Protein AF-A0AAD0PVH3-F1 (afdb_monomer)

Nearest PDB structures (foldseek):
  7r81-assembly1_L2  TM=4.404E-01  e=7.943E-01  Neurospora crassa
  7vbt-assembly1_B  TM=4.486E-01  e=3.348E+00  Homo sapiens
  5u3h-assembly1_A  TM=3.587E-01  e=2.261E+00  Yersinia pestis

Mean predicted aligned error: 6.25 Å

pLDDT: mean 86.8, std 13.65, range [41.28, 97.25]

Secondary structure (DSSP, 8-state):
--------PPPPPPHHHHHHHHHHHHHHHHT-TT-EEE-HHHHHTS-HHHHHHHHHHHGGGTEEEEEETTEEEEEE--

Structure (mmCIF, N/CA/C/O backbone):
data_AF-A0AAD0PVH3-F1
#
_entry.id   AF-A0AAD0PVH3-F1
#
loop_
_atom_site.group_PDB
_atom_site.id
_atom_site.type_symbol
_atom_site.label_atom_id
_atom_site.label_alt_id
_atom_site.label_comp_id
_atom_site.label_asym_id
_atom_site.label_entity_id
_atom_site.label_seq_id
_atom_site.pdbx_PDB_ins_code
_atom_site.Cartn_x
_atom_site.Cartn_y
_atom_site.Cartn_z
_atom_site.occupancy
_atom_site.B_iso_or_equiv
_atom_site.auth_seq_id
_atom_site.auth_comp_id
_atom_site.auth_asym_id
_atom_site.auth_atom_id
_atom_site.pdbx_PDB_model_num
ATOM 1 N N . MET A 1 1 ? -22.625 -15.581 26.280 1.00 41.28 1 MET A N 1
ATOM 2 C CA . MET A 1 1 ? -22.499 -14.189 25.798 1.00 41.28 1 MET A CA 1
ATOM 3 C C . MET A 1 1 ? -21.039 -13.958 25.408 1.00 41.28 1 MET A C 1
ATOM 5 O O . MET A 1 1 ? -20.272 -13.470 26.225 1.00 41.28 1 MET A O 1
ATOM 9 N N . HIS A 1 2 ? -20.612 -14.391 24.217 1.00 42.75 2 HIS A N 1
ATOM 10 C CA . HIS A 1 2 ? -19.276 -14.046 23.720 1.00 42.75 2 HIS A CA 1
ATOM 11 C C . HIS A 1 2 ? -19.370 -12.666 23.074 1.00 42.75 2 HIS A C 1
ATOM 13 O O . HIS A 1 2 ? -20.091 -12.491 22.095 1.00 42.75 2 HIS A O 1
ATOM 19 N N . ALA A 1 3 ? -18.704 -11.680 23.671 1.00 47.25 3 ALA A N 1
ATOM 20 C CA . ALA A 1 3 ? -18.550 -10.367 23.071 1.00 47.25 3 ALA A CA 1
ATOM 21 C C . ALA A 1 3 ? -17.802 -10.542 21.743 1.00 47.25 3 ALA A C 1
ATOM 23 O O . ALA A 1 3 ? -16.626 -10.900 21.735 1.00 47.25 3 ALA A O 1
ATOM 24 N N . LEU A 1 4 ? -18.503 -10.326 20.629 1.00 52.53 4 LEU A N 1
ATOM 25 C CA . LEU A 1 4 ? -17.894 -10.121 19.322 1.00 52.53 4 LEU A CA 1
ATOM 26 C C . LEU A 1 4 ? -17.011 -8.881 19.457 1.00 52.53 4 LEU A C 1
ATOM 28 O O . LEU A 1 4 ? -17.497 -7.752 19.394 1.00 52.53 4 LEU A O 1
ATOM 32 N N . GLN A 1 5 ? -15.720 -9.086 19.719 1.00 52.81 5 GLN A N 1
ATOM 33 C CA . GLN A 1 5 ? -14.715 -8.064 19.485 1.00 52.81 5 GLN A CA 1
ATOM 34 C C . GLN A 1 5 ? -14.765 -7.786 17.986 1.00 52.81 5 GLN A C 1
ATOM 36 O O . GLN A 1 5 ? -14.150 -8.483 17.190 1.00 52.81 5 GLN A O 1
ATOM 41 N N . THR A 1 6 ? -15.569 -6.806 17.580 1.00 55.72 6 THR A N 1
ATOM 42 C CA . THR A 1 6 ? -15.433 -6.196 16.265 1.00 55.72 6 THR A CA 1
ATOM 43 C C . THR A 1 6 ? -14.014 -5.656 16.222 1.00 55.72 6 THR A C 1
ATOM 45 O O . THR A 1 6 ? -13.739 -4.646 16.879 1.00 55.72 6 THR A O 1
ATOM 48 N N . GLU A 1 7 ? -13.112 -6.364 15.542 1.00 62.03 7 GLU A N 1
ATOM 49 C CA . GLU A 1 7 ? -11.781 -5.875 15.207 1.00 62.03 7 GLU A CA 1
ATOM 50 C C . GLU A 1 7 ? -11.983 -4.529 14.519 1.00 62.03 7 GLU A C 1
ATOM 52 O O . GLU A 1 7 ? -12.414 -4.440 13.367 1.00 62.03 7 GLU A O 1
ATOM 57 N N . LYS A 1 8 ? -11.804 -3.452 15.287 1.00 69.50 8 LYS A N 1
ATOM 58 C CA . LYS A 1 8 ? -11.936 -2.101 14.766 1.00 69.50 8 LYS A CA 1
ATOM 59 C C . LYS A 1 8 ? -10.828 -1.955 13.743 1.00 69.50 8 LYS A C 1
ATOM 61 O O . LYS A 1 8 ? -9.658 -1.897 14.113 1.00 69.50 8 LYS A O 1
ATOM 66 N N . GLN A 1 9 ? -11.216 -1.917 12.472 1.00 76.25 9 GLN A N 1
ATOM 67 C CA . GLN A 1 9 ? -10.286 -1.633 11.393 1.00 76.25 9 GLN A CA 1
ATOM 68 C C . GLN A 1 9 ? -9.523 -0.337 11.709 1.00 76.25 9 GLN A C 1
ATOM 70 O O . GLN A 1 9 ? -10.095 0.579 12.320 1.00 76.25 9 GLN A O 1
ATOM 75 N N . PRO A 1 10 ? -8.246 -0.239 11.308 1.00 86.69 10 PRO A N 1
ATOM 76 C CA . PRO A 1 10 ? -7.462 0.964 11.535 1.00 86.69 10 PRO A CA 1
ATOM 77 C C . PRO A 1 10 ? -8.161 2.188 10.937 1.00 86.69 10 PRO A C 1
ATOM 79 O O . PRO A 1 10 ? -8.840 2.075 9.913 1.00 86.69 10 PRO A O 1
ATOM 82 N N . PRO A 1 11 ? -7.996 3.379 11.532 1.00 90.62 11 PRO A N 1
ATOM 83 C CA . PRO A 1 11 ? -8.619 4.582 11.007 1.00 90.62 11 PRO A CA 1
ATOM 84 C C . PRO A 1 11 ? -8.124 4.889 9.590 1.00 90.62 11 PRO A C 1
ATOM 86 O O . PRO A 1 11 ? -6.949 4.697 9.251 1.00 90.62 11 PRO A O 1
ATOM 89 N N . ARG A 1 12 ? -9.037 5.429 8.778 1.00 93.44 12 ARG A N 1
ATOM 90 C CA . ARG A 1 12 ? -8.726 5.918 7.435 1.00 93.44 12 ARG A CA 1
ATOM 91 C C . ARG A 1 12 ? -7.687 7.030 7.488 1.00 93.44 12 ARG A C 1
ATOM 93 O O . ARG A 1 12 ? -7.750 7.932 8.324 1.00 93.44 12 ARG A O 1
ATOM 100 N N . ARG A 1 13 ? -6.754 7.003 6.547 1.00 93.62 13 ARG A N 1
ATOM 101 C CA . ARG A 1 13 ? -5.758 8.041 6.307 1.00 93.62 13 ARG A CA 1
ATOM 102 C C . ARG A 1 13 ? -6.263 9.020 5.263 1.00 93.62 13 ARG A C 1
ATOM 104 O O . ARG A 1 13 ? -6.950 8.680 4.303 1.00 93.62 13 ARG A O 1
ATOM 111 N N . HIS A 1 14 ? -5.837 10.266 5.415 1.00 95.38 14 HIS A N 1
ATOM 112 C CA . HIS A 1 14 ? -6.109 11.285 4.416 1.00 95.38 14 HIS A CA 1
ATOM 113 C C . HIS A 1 14 ? -5.420 10.945 3.084 1.00 95.38 14 HIS A C 1
ATOM 115 O O . HIS A 1 14 ? -4.301 10.423 3.059 1.00 95.38 14 HIS A O 1
ATOM 121 N N . ARG A 1 15 ? -6.041 11.319 1.958 1.00 93.44 15 A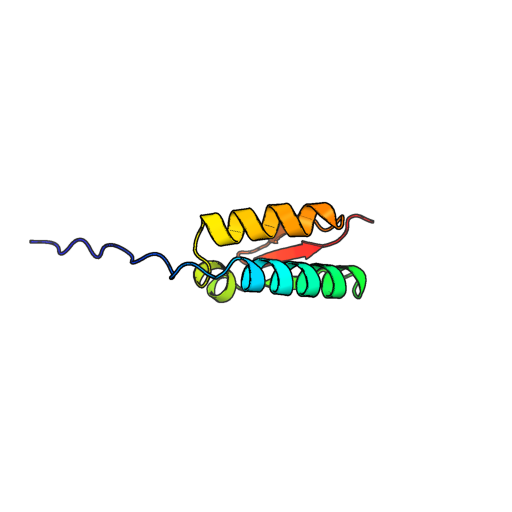RG A N 1
ATOM 122 C CA . ARG A 1 15 ? -5.496 11.065 0.609 1.00 93.44 15 ARG A CA 1
ATOM 123 C C . ARG A 1 15 ? -4.075 11.609 0.426 1.00 93.44 15 ARG A C 1
ATOM 125 O O . ARG A 1 15 ? -3.262 10.990 -0.255 1.00 93.44 15 ARG A O 1
ATOM 132 N N . THR A 1 16 ? -3.756 12.740 1.059 1.00 96.44 16 THR A N 1
ATOM 133 C CA . THR A 1 16 ? -2.404 13.326 1.028 1.00 96.44 16 THR A CA 1
ATOM 134 C C . THR A 1 16 ? -1.376 12.475 1.770 1.00 96.44 16 THR A C 1
ATOM 136 O O . THR A 1 16 ? -0.234 12.399 1.325 1.00 96.44 16 THR A O 1
ATOM 139 N N . THR A 1 17 ? -1.763 11.801 2.857 1.00 95.75 17 THR A N 1
ATOM 140 C CA . THR A 1 17 ? -0.897 10.854 3.573 1.00 95.75 17 THR A CA 1
ATOM 141 C C . THR A 1 17 ? -0.561 9.674 2.673 1.00 95.75 17 THR A C 1
ATOM 143 O O . THR A 1 17 ? 0.614 9.363 2.513 1.00 95.75 17 THR A O 1
ATOM 146 N N . ILE A 1 18 ? -1.564 9.090 2.009 1.00 96.31 18 ILE A N 1
ATOM 147 C CA . ILE A 1 18 ? -1.367 7.987 1.057 1.00 96.31 18 ILE A CA 1
ATOM 148 C C . ILE A 1 18 ? -0.402 8.414 -0.060 1.00 96.31 18 ILE A C 1
ATOM 150 O O . ILE A 1 18 ? 0.568 7.717 -0.342 1.00 96.31 18 ILE A O 1
ATOM 154 N N . ALA A 1 19 ? -0.613 9.594 -0.653 1.00 95.75 19 ALA A N 1
ATOM 155 C CA . ALA A 1 19 ? 0.241 10.112 -1.723 1.00 95.75 19 ALA A CA 1
ATOM 156 C C . ALA A 1 19 ? 1.694 10.363 -1.272 1.00 95.75 19 ALA A C 1
ATOM 158 O O . ALA A 1 19 ? 2.635 10.018 -1.986 1.00 95.75 19 ALA A O 1
ATOM 159 N N . ARG A 1 20 ? 1.896 10.935 -0.076 1.00 97.25 20 ARG A N 1
ATOM 160 C CA . ARG A 1 20 ? 3.240 11.158 0.482 1.00 97.25 20 ARG A CA 1
ATOM 161 C C . ARG A 1 20 ? 3.947 9.843 0.790 1.00 97.25 20 ARG A C 1
ATOM 163 O O . ARG A 1 20 ? 5.141 9.735 0.527 1.00 97.25 20 ARG A O 1
ATOM 170 N N . THR A 1 21 ? 3.228 8.861 1.326 1.00 96.50 21 THR A N 1
ATOM 171 C CA . THR A 1 21 ? 3.785 7.532 1.587 1.00 96.50 21 THR A CA 1
ATOM 172 C C . THR A 1 21 ? 4.159 6.827 0.289 1.00 96.50 21 THR A C 1
ATOM 174 O O . THR A 1 21 ? 5.272 6.324 0.205 1.00 96.50 21 THR A O 1
ATOM 177 N N . ALA A 1 22 ? 3.305 6.874 -0.741 1.00 95.75 22 ALA A N 1
ATOM 178 C CA . ALA A 1 22 ? 3.612 6.304 -2.055 1.00 95.75 22 ALA A CA 1
ATOM 179 C C . ALA A 1 22 ? 4.922 6.873 -2.616 1.00 95.75 22 ALA A C 1
ATOM 181 O O .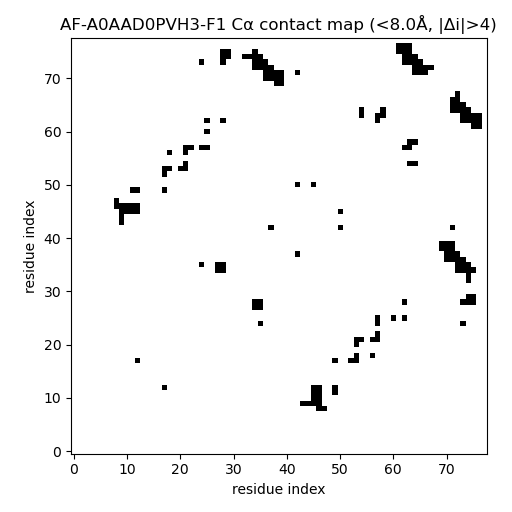 ALA A 1 22 ? 5.822 6.119 -2.967 1.00 95.75 22 ALA A O 1
ATOM 182 N N . LYS A 1 23 ? 5.076 8.206 -2.596 1.00 95.06 23 LYS A N 1
ATOM 183 C CA . LYS A 1 23 ? 6.309 8.870 -3.042 1.00 95.06 23 LYS A CA 1
ATOM 184 C C . LYS A 1 23 ? 7.543 8.393 -2.269 1.00 95.06 23 LYS A C 1
ATOM 186 O O . LYS A 1 23 ? 8.585 8.168 -2.870 1.00 95.06 23 LYS A O 1
ATOM 191 N N . ARG A 1 24 ? 7.434 8.236 -0.944 1.00 94.44 24 ARG A N 1
ATOM 192 C CA . ARG A 1 24 ? 8.541 7.749 -0.101 1.00 94.44 24 ARG A CA 1
ATOM 193 C C . ARG A 1 24 ? 8.908 6.298 -0.397 1.00 94.44 24 ARG A C 1
ATOM 195 O O . ARG A 1 24 ? 10.088 5.978 -0.359 1.00 94.44 24 ARG A O 1
ATOM 202 N N . ILE A 1 25 ? 7.917 5.442 -0.651 1.00 94.25 25 ILE A N 1
ATOM 203 C CA . ILE A 1 25 ? 8.148 4.042 -1.024 1.00 94.25 25 ILE A CA 1
ATOM 204 C C . ILE A 1 25 ? 8.893 3.985 -2.353 1.00 94.25 25 ILE A C 1
ATOM 206 O O . ILE A 1 25 ? 9.940 3.354 -2.405 1.00 94.25 25 ILE A O 1
ATOM 210 N N . ILE A 1 26 ? 8.403 4.701 -3.371 1.00 92.19 26 ILE A N 1
ATOM 211 C CA . ILE A 1 26 ? 9.015 4.735 -4.707 1.00 92.19 26 ILE A CA 1
ATOM 212 C C . ILE A 1 26 ? 10.485 5.158 -4.609 1.00 92.19 26 ILE A C 1
ATOM 214 O O . ILE A 1 26 ? 11.370 4.401 -4.985 1.00 92.19 26 ILE A O 1
ATOM 218 N N . GLN A 1 27 ? 10.757 6.288 -3.949 1.00 91.25 27 GLN A N 1
ATOM 219 C CA . GLN A 1 27 ? 12.124 6.791 -3.762 1.00 91.25 27 GLN A CA 1
ATOM 220 C C . GLN A 1 27 ? 13.050 5.813 -3.023 1.00 91.25 27 GLN A C 1
ATOM 222 O O . GLN A 1 27 ? 14.257 5.813 -3.250 1.00 91.25 27 GLN A O 1
ATOM 227 N N . ARG A 1 28 ? 12.516 5.012 -2.091 1.00 90.94 28 ARG A N 1
ATOM 228 C CA . ARG A 1 28 ? 13.310 4.020 -1.352 1.00 90.94 28 ARG A CA 1
ATOM 229 C C . ARG A 1 28 ? 13.556 2.750 -2.153 1.00 90.94 28 ARG A C 1
ATOM 231 O O . ARG A 1 28 ? 14.651 2.212 -2.054 1.00 90.94 28 ARG A O 1
ATOM 238 N N . ALA A 1 29 ? 12.561 2.287 -2.903 1.00 88.38 29 ALA A N 1
ATOM 239 C CA . ALA A 1 29 ? 12.683 1.111 -3.754 1.00 88.38 29 ALA A CA 1
ATOM 240 C C . ALA A 1 29 ? 13.652 1.367 -4.921 1.00 88.38 29 ALA A C 1
ATOM 242 O O . ALA A 1 29 ? 14.506 0.533 -5.187 1.00 88.38 29 ALA A O 1
ATOM 243 N N . GLU A 1 30 ? 13.605 2.555 -5.534 1.00 84.12 30 GLU A N 1
ATOM 244 C CA . GLU A 1 30 ? 14.562 2.975 -6.572 1.00 84.12 30 GLU A CA 1
ATOM 245 C C . GLU A 1 30 ? 16.002 3.080 -6.041 1.00 84.12 30 GLU A C 1
ATOM 247 O O . GLU A 1 30 ? 16.966 2.843 -6.765 1.00 84.12 30 GLU A O 1
ATOM 252 N N . GLY A 1 31 ? 16.163 3.447 -4.766 1.00 76.19 31 GLY A N 1
ATOM 253 C CA . GLY A 1 31 ? 17.466 3.683 -4.149 1.00 76.19 31 GLY A CA 1
ATOM 254 C C . GLY A 1 31 ? 18.208 2.431 -3.669 1.00 76.19 31 GLY A C 1
ATOM 255 O O . GLY A 1 31 ? 19.324 2.572 -3.167 1.00 76.19 31 GLY A O 1
ATOM 256 N N . GLY A 1 32 ? 17.627 1.228 -3.764 1.00 72.62 32 GLY A N 1
ATOM 257 C CA . GLY A 1 32 ? 18.230 0.021 -3.191 1.00 72.62 32 GLY A CA 1
ATOM 258 C C . GLY A 1 32 ? 17.814 -1.285 -3.866 1.00 72.62 32 GLY A C 1
ATOM 259 O O . GLY A 1 32 ? 16.636 -1.574 -4.025 1.00 72.62 32 GLY A O 1
ATOM 260 N N . SER A 1 33 ? 18.797 -2.137 -4.169 1.00 69.56 33 SER A N 1
ATOM 261 C CA . SER A 1 33 ? 18.603 -3.443 -4.824 1.00 69.56 33 SER A CA 1
ATOM 262 C C . SER A 1 33 ? 17.883 -4.495 -3.969 1.00 69.56 33 SER A C 1
ATOM 264 O O . SER A 1 33 ? 17.470 -5.526 -4.490 1.00 69.56 33 SER A O 1
ATOM 266 N N . GLY A 1 34 ? 17.741 -4.267 -2.659 1.00 77.12 34 GLY A N 1
ATOM 267 C CA . GLY A 1 34 ? 17.142 -5.230 -1.729 1.00 77.12 34 GLY A CA 1
ATOM 268 C C . GLY A 1 34 ? 15.616 -5.171 -1.614 1.00 77.12 34 GLY A C 1
ATOM 269 O O . GLY A 1 34 ? 15.033 -6.081 -1.026 1.00 77.12 34 GLY A O 1
ATOM 270 N N . GLY A 1 35 ? 14.976 -4.125 -2.145 1.00 83.94 35 GLY A N 1
ATOM 271 C CA . GLY A 1 35 ? 13.579 -3.805 -1.848 1.00 83.94 35 GLY A CA 1
ATOM 272 C C . GLY A 1 35 ? 13.396 -3.140 -0.476 1.00 83.94 35 GLY A C 1
ATOM 273 O O . GLY A 1 35 ? 14.279 -3.148 0.385 1.00 83.94 35 GLY A O 1
ATOM 274 N N . TYR A 1 36 ? 12.239 -2.517 -0.273 1.00 91.81 36 TYR A N 1
ATOM 275 C CA . TYR A 1 36 ? 11.845 -1.858 0.968 1.00 91.81 36 TYR A CA 1
ATOM 276 C C . TYR A 1 36 ? 10.771 -2.689 1.677 1.00 91.81 36 TYR A C 1
ATOM 278 O O . TYR A 1 36 ? 9.721 -2.944 1.105 1.00 91.81 36 TYR A O 1
ATOM 286 N N . TYR A 1 37 ? 11.012 -3.100 2.922 1.00 93.44 37 TYR A N 1
ATOM 287 C CA . TYR A 1 37 ? 10.132 -4.023 3.647 1.00 93.44 37 TYR A CA 1
ATOM 288 C C . TYR A 1 37 ? 9.285 -3.297 4.684 1.00 93.44 37 TYR A C 1
ATOM 290 O O . TYR A 1 37 ? 9.778 -2.428 5.407 1.00 93.44 37 TYR A O 1
ATOM 298 N N . TRP A 1 38 ? 8.012 -3.673 4.754 1.00 95.62 38 TRP A N 1
ATOM 299 C CA . TRP A 1 38 ? 7.086 -3.318 5.820 1.00 95.62 38 TRP A CA 1
ATOM 300 C C . TRP A 1 38 ? 6.769 -4.547 6.658 1.00 95.62 38 TRP A C 1
ATOM 302 O O . TRP A 1 38 ? 6.358 -5.585 6.140 1.00 95.62 38 TRP A O 1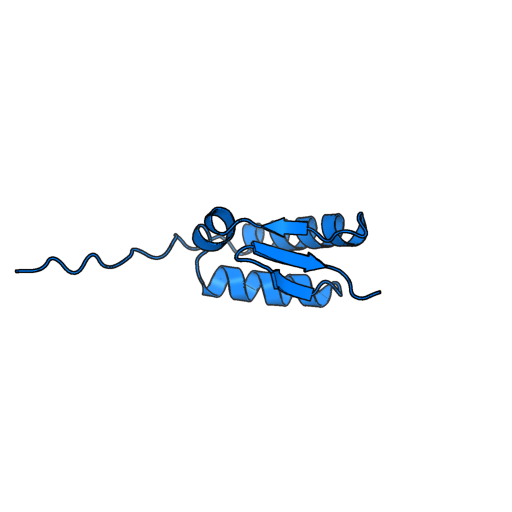
ATOM 312 N N . THR A 1 39 ? 6.900 -4.393 7.967 1.00 95.06 39 THR A N 1
ATOM 313 C CA . THR A 1 39 ? 6.509 -5.406 8.947 1.00 95.06 39 THR A CA 1
ATOM 314 C C . THR A 1 39 ? 4.993 -5.607 8.963 1.00 95.06 39 THR A C 1
ATOM 316 O O . THR A 1 39 ? 4.231 -4.695 8.631 1.00 95.06 39 THR A O 1
ATOM 319 N N . GLN A 1 40 ? 4.527 -6.759 9.455 1.00 91.31 40 GLN A N 1
ATOM 320 C CA . GLN A 1 40 ? 3.092 -7.009 9.642 1.00 91.31 40 GLN A CA 1
ATOM 321 C C . GLN A 1 40 ? 2.413 -5.907 10.475 1.00 91.31 40 GLN A C 1
ATOM 323 O O . GLN A 1 40 ? 1.340 -5.435 10.125 1.00 91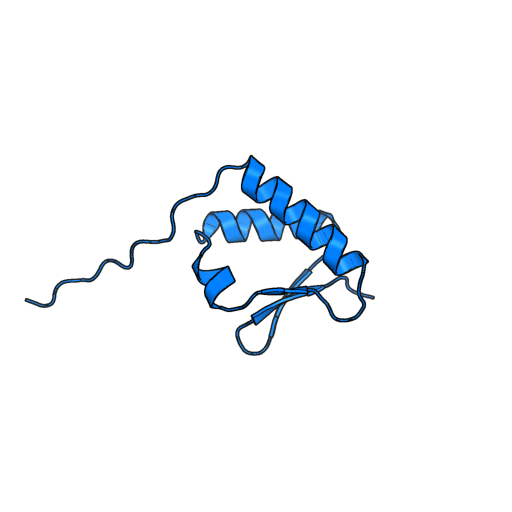.31 40 GLN A O 1
ATOM 328 N N . LYS A 1 41 ? 3.091 -5.390 11.508 1.00 92.94 41 LYS A N 1
ATOM 329 C CA . LYS A 1 41 ? 2.594 -4.269 12.321 1.00 92.94 41 LYS A CA 1
ATOM 330 C C . LYS A 1 41 ? 2.389 -2.988 11.506 1.00 92.94 41 LYS A C 1
ATOM 332 O O . LYS A 1 41 ? 1.458 -2.228 11.772 1.00 92.94 41 LYS A O 1
ATOM 337 N N . GLU A 1 42 ? 3.272 -2.710 10.550 1.00 93.38 42 GLU A N 1
ATOM 338 C CA . GLU A 1 42 ? 3.098 -1.572 9.650 1.00 93.38 42 GLU A CA 1
ATOM 339 C C . GLU A 1 42 ? 1.902 -1.796 8.738 1.00 93.38 42 GLU A C 1
ATOM 341 O O . GLU A 1 42 ? 1.081 -0.890 8.650 1.00 93.38 42 GLU A O 1
ATOM 346 N N . ILE A 1 43 ? 1.753 -2.983 8.148 1.00 93.19 43 ILE A N 1
ATOM 347 C CA . ILE A 1 43 ? 0.609 -3.353 7.297 1.00 93.19 43 ILE A CA 1
ATOM 348 C C . ILE A 1 43 ? -0.707 -3.208 8.072 1.00 93.19 43 ILE A C 1
ATOM 350 O O . ILE A 1 43 ? -1.599 -2.483 7.635 1.00 93.19 43 ILE A O 1
ATOM 354 N N . ASP A 1 44 ? -0.781 -3.794 9.267 1.00 92.06 44 ASP A N 1
ATOM 355 C CA . ASP A 1 44 ? -1.960 -3.787 10.140 1.00 92.06 44 ASP A CA 1
ATOM 356 C C . ASP A 1 44 ? -2.312 -2.390 10.648 1.00 92.06 44 ASP A C 1
ATOM 358 O O . ASP A 1 44 ? -3.424 -2.149 11.105 1.00 92.06 44 ASP A O 1
ATOM 362 N N . SER A 1 45 ? -1.386 -1.431 10.574 1.00 93.81 45 SER A N 1
ATOM 363 C CA . SER A 1 45 ? -1.700 -0.044 10.904 1.00 93.81 45 SER A CA 1
ATOM 364 C C . SER A 1 45 ? -2.528 0.643 9.814 1.00 93.81 45 SER A C 1
ATOM 366 O O . SER A 1 45 ? -3.035 1.744 10.056 1.00 93.81 45 SER A O 1
ATOM 368 N N . TRP A 1 46 ? -2.636 0.070 8.610 1.00 94.56 46 TRP A N 1
ATOM 369 C CA . TRP A 1 46 ? -3.364 0.638 7.476 1.00 94.56 46 TRP A CA 1
ATOM 370 C C . TRP A 1 46 ? -4.773 0.086 7.357 1.00 94.56 46 TRP A C 1
ATOM 372 O O . TRP A 1 46 ? -5.007 -1.114 7.430 1.00 94.56 46 TRP A O 1
ATOM 382 N N . HIS A 1 47 ? -5.726 0.986 7.108 1.00 94.69 47 HIS A N 1
ATOM 383 C CA . HIS A 1 47 ? -7.044 0.555 6.678 1.00 94.69 47 HIS A CA 1
ATOM 384 C C . HIS A 1 47 ? -6.904 -0.195 5.338 1.00 94.69 47 HIS A C 1
ATOM 386 O O . HIS A 1 47 ? -6.223 0.331 4.450 1.00 94.69 47 HIS A O 1
ATOM 392 N N . PRO A 1 48 ? -7.575 -1.347 5.143 1.00 93.06 48 PRO A N 1
ATOM 393 C CA . PRO A 1 48 ? -7.475 -2.149 3.923 1.00 93.06 48 PRO A CA 1
ATOM 394 C C . PRO A 1 48 ? -7.575 -1.346 2.620 1.00 93.06 48 PRO A C 1
ATOM 396 O O . PRO A 1 48 ? -6.639 -1.376 1.829 1.00 93.06 48 PRO A O 1
ATOM 399 N N . ASP A 1 49 ? -8.621 -0.537 2.411 1.00 94.62 49 ASP A N 1
ATOM 400 C CA . ASP A 1 49 ? -8.710 0.193 1.135 1.00 94.62 49 ASP A CA 1
ATOM 401 C C . ASP A 1 49 ? -7.690 1.332 0.996 1.00 94.62 49 ASP A C 1
ATOM 403 O O . ASP A 1 49 ? -7.366 1.724 -0.125 1.00 94.62 49 ASP A O 1
ATOM 407 N N . ASP A 1 50 ? -7.150 1.863 2.096 1.00 96.19 50 ASP A N 1
ATOM 408 C CA . ASP A 1 50 ? -6.068 2.847 2.007 1.00 96.19 50 ASP A CA 1
ATOM 409 C C . ASP A 1 50 ? -4.757 2.167 1.613 1.00 96.19 50 ASP A C 1
ATOM 411 O O . ASP A 1 50 ? -3.977 2.746 0.857 1.00 96.19 50 ASP A O 1
ATOM 415 N N . LEU A 1 51 ? -4.533 0.936 2.091 1.00 95.12 51 LEU A N 1
ATOM 416 C CA . LEU A 1 51 ? -3.429 0.085 1.660 1.00 95.12 51 LEU A CA 1
ATOM 417 C C . LEU A 1 51 ? -3.586 -0.290 0.180 1.00 95.12 51 LEU A C 1
ATOM 419 O O . LEU A 1 51 ? -2.639 -0.137 -0.586 1.00 95.12 51 LEU A O 1
ATOM 423 N N . THR A 1 52 ? -4.786 -0.666 -0.270 1.00 95.25 52 THR A N 1
ATOM 424 C CA . THR A 1 52 ? -5.069 -0.894 -1.698 1.00 95.25 52 THR A CA 1
ATOM 425 C C . THR A 1 52 ? -4.792 0.360 -2.530 1.00 95.25 52 THR A C 1
ATOM 427 O O . THR A 1 52 ? -4.118 0.299 -3.559 1.00 95.25 52 THR A O 1
ATOM 430 N N . ALA A 1 53 ? -5.252 1.525 -2.070 1.00 95.69 53 ALA A N 1
ATOM 431 C CA . ALA A 1 53 ? -5.029 2.797 -2.750 1.00 95.69 53 ALA A CA 1
ATOM 432 C C . ALA A 1 53 ? -3.559 3.254 -2.712 1.00 95.69 53 ALA A C 1
ATOM 434 O O . ALA A 1 53 ? -3.151 4.082 -3.535 1.00 95.69 53 ALA A O 1
ATOM 435 N N . LEU A 1 54 ? -2.775 2.769 -1.747 1.00 96.12 54 LEU A N 1
ATOM 436 C CA . LEU A 1 54 ? -1.330 2.948 -1.690 1.00 96.12 54 LEU A CA 1
ATOM 437 C C . LEU A 1 54 ? -0.644 2.068 -2.738 1.00 96.12 54 LEU A C 1
ATOM 439 O O . LEU A 1 54 ? 0.090 2.608 -3.562 1.00 96.12 54 LEU A O 1
ATOM 443 N N . VAL A 1 55 ? -0.942 0.765 -2.763 1.00 95.12 55 VAL A N 1
ATOM 444 C CA . VAL A 1 55 ? -0.388 -0.200 -3.731 1.00 95.12 55 VAL A CA 1
ATOM 445 C C . VAL A 1 55 ? -0.615 0.274 -5.167 1.00 95.12 55 VAL A C 1
ATOM 447 O O . VAL A 1 55 ? 0.335 0.389 -5.932 1.00 95.12 55 VAL A O 1
ATOM 450 N N . GLN A 1 56 ? -1.844 0.680 -5.507 1.00 94.56 56 GLN A N 1
ATOM 451 C CA . GLN A 1 56 ? -2.185 1.202 -6.841 1.00 94.56 56 GLN A CA 1
ATOM 452 C C . GLN A 1 56 ? -1.432 2.481 -7.236 1.00 94.56 56 GLN A C 1
ATOM 454 O O . GLN A 1 56 ? -1.362 2.824 -8.415 1.00 94.56 56 GLN A O 1
ATOM 459 N N . ARG A 1 57 ? -0.958 3.268 -6.264 1.00 95.00 57 ARG A N 1
ATOM 460 C CA . ARG A 1 57 ? -0.152 4.466 -6.539 1.00 95.00 57 ARG A CA 1
ATOM 461 C C . ARG A 1 57 ? 1.315 4.119 -6.695 1.00 95.00 57 ARG A C 1
ATOM 463 O O . ARG A 1 57 ? 1.963 4.706 -7.550 1.00 95.00 57 ARG A O 1
ATOM 470 N N . VAL A 1 58 ? 1.812 3.207 -5.867 1.00 93.69 58 VAL A N 1
ATOM 471 C CA . VAL A 1 58 ? 3.196 2.733 -5.917 1.00 93.69 58 VAL A CA 1
ATOM 472 C C . VAL A 1 58 ? 3.460 2.007 -7.241 1.00 93.69 58 VAL A C 1
ATOM 474 O O . VAL A 1 58 ? 4.446 2.319 -7.899 1.00 93.69 58 VAL A O 1
ATOM 477 N N . SER A 1 59 ? 2.514 1.190 -7.717 1.00 91.56 59 SER A N 1
ATOM 478 C CA . SER A 1 59 ? 2.621 0.481 -9.003 1.00 91.56 59 SER A CA 1
ATOM 479 C C . SER A 1 59 ? 2.672 1.381 -10.238 1.00 91.56 59 SER A C 1
ATOM 481 O O . SER A 1 59 ? 3.100 0.936 -11.294 1.00 91.56 59 SER A O 1
ATOM 483 N N . LYS A 1 60 ? 2.259 2.652 -10.132 1.00 89.94 60 LYS A N 1
ATOM 484 C CA . LYS A 1 60 ? 2.409 3.635 -11.220 1.00 89.94 60 LYS A CA 1
ATOM 485 C C . LYS A 1 60 ? 3.829 4.187 -11.347 1.00 89.94 60 LYS A C 1
ATOM 487 O O . LYS A 1 60 ? 4.096 4.888 -12.314 1.00 89.94 60 LYS A O 1
ATOM 492 N N . GLY A 1 61 ? 4.680 3.956 -10.351 1.00 85.94 61 GLY A N 1
ATOM 493 C CA . GLY A 1 61 ? 6.100 4.297 -10.381 1.00 85.94 61 GLY A CA 1
ATOM 494 C C . GLY A 1 61 ? 6.978 3.065 -10.568 1.00 85.94 61 GLY A C 1
ATOM 495 O O . GLY A 1 61 ? 8.039 3.021 -9.966 1.00 85.94 61 GLY A 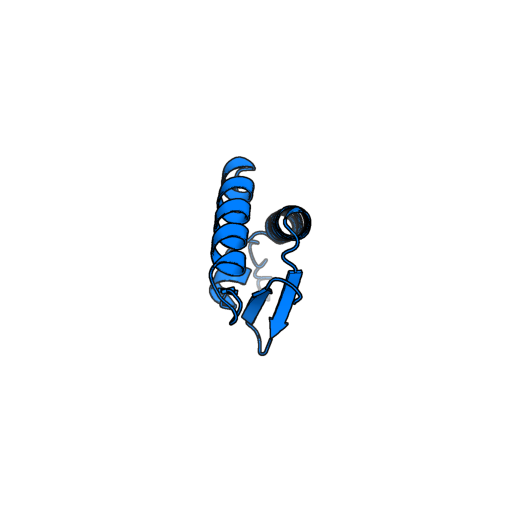O 1
ATOM 496 N N . ASP A 1 62 ? 6.492 2.047 -11.286 1.00 88.19 62 ASP A N 1
ATOM 497 C CA . ASP A 1 62 ? 7.205 0.793 -11.588 1.00 88.19 62 ASP A CA 1
ATOM 498 C C . ASP A 1 62 ? 7.699 -0.000 -10.361 1.00 88.19 62 ASP A C 1
ATOM 500 O O . ASP A 1 62 ? 8.543 -0.890 -10.461 1.00 88.19 62 ASP A O 1
ATOM 504 N N . VAL A 1 63 ? 7.119 0.272 -9.187 1.00 90.88 63 VAL A N 1
ATOM 505 C CA . VAL A 1 63 ? 7.380 -0.467 -7.950 1.00 90.88 63 VAL A CA 1
ATOM 506 C C . VAL A 1 63 ? 6.240 -1.437 -7.679 1.00 90.88 63 VAL A C 1
ATOM 508 O O . VAL A 1 63 ? 5.077 -1.053 -7.541 1.00 90.88 63 VAL A O 1
ATOM 511 N N . GLN A 1 64 ? 6.582 -2.709 -7.549 1.00 91.12 64 GLN A N 1
ATOM 512 C CA . GLN A 1 64 ? 5.661 -3.786 -7.220 1.00 91.12 64 GLN A CA 1
ATOM 513 C C . GLN A 1 64 ? 5.655 -4.061 -5.716 1.00 91.12 64 GLN A C 1
ATOM 515 O O . GLN A 1 64 ? 6.547 -3.641 -4.976 1.00 91.12 64 GLN A O 1
ATOM 520 N N . SER A 1 65 ? 4.612 -4.749 -5.254 1.00 91.81 65 SER A N 1
ATOM 521 C CA . SER A 1 65 ? 4.442 -5.119 -3.852 1.00 91.81 65 SER A CA 1
ATOM 522 C C . SER A 1 65 ? 4.184 -6.615 -3.724 1.00 91.81 65 SER A C 1
ATOM 524 O O . SER A 1 65 ? 3.218 -7.111 -4.306 1.00 91.81 65 SER A O 1
ATOM 526 N N . MET A 1 66 ? 4.993 -7.317 -2.935 1.00 92.50 66 MET A N 1
ATOM 527 C CA . MET A 1 66 ? 4.893 -8.764 -2.736 1.00 92.50 66 MET A CA 1
ATOM 528 C C . MET A 1 66 ? 5.012 -9.121 -1.254 1.00 92.50 66 MET A C 1
ATOM 530 O O . MET A 1 66 ? 5.851 -8.575 -0.543 1.00 92.50 66 MET A O 1
ATOM 534 N N . MET A 1 67 ? 4.198 -10.068 -0.784 1.00 93.25 67 MET A N 1
ATOM 535 C CA . MET A 1 67 ? 4.333 -10.610 0.569 1.00 93.25 67 MET A CA 1
ATOM 536 C C . MET A 1 67 ? 5.462 -11.648 0.618 1.00 93.25 67 MET A C 1
ATOM 538 O O . MET A 1 67 ? 5.402 -12.664 -0.070 1.00 93.25 67 MET A O 1
ATOM 542 N N . ILE A 1 68 ? 6.469 -11.424 1.463 1.00 91.06 68 ILE A N 1
ATOM 543 C CA . ILE A 1 68 ? 7.609 -12.319 1.690 1.00 91.06 68 ILE A CA 1
ATOM 544 C C . ILE A 1 68 ? 7.692 -12.604 3.189 1.00 91.06 68 ILE A C 1
ATOM 546 O O . ILE A 1 68 ? 7.944 -11.705 3.979 1.00 91.06 68 ILE A O 1
ATOM 550 N N . ARG A 1 69 ? 7.481 -13.864 3.598 1.00 90.25 69 ARG A N 1
ATOM 551 C CA . ARG A 1 69 ? 7.603 -14.308 5.007 1.00 90.25 69 ARG A CA 1
ATOM 552 C C . ARG A 1 69 ? 6.809 -13.454 6.023 1.00 90.25 69 ARG A C 1
ATOM 554 O O . ARG A 1 69 ? 7.233 -13.311 7.163 1.00 90.25 69 ARG A O 1
ATOM 561 N N . GLY A 1 70 ? 5.652 -12.920 5.624 1.00 89.00 70 GLY A N 1
ATOM 562 C CA . GLY A 1 70 ? 4.807 -12.073 6.482 1.00 89.00 70 GLY A CA 1
ATOM 563 C C . GLY A 1 70 ? 5.171 -10.583 6.476 1.00 89.00 70 GLY A C 1
ATOM 564 O O . GLY A 1 70 ? 4.584 -9.807 7.221 1.00 89.00 70 GLY A O 1
ATOM 565 N N . GLU A 1 71 ? 6.107 -10.170 5.626 1.00 93.12 71 GLU A N 1
ATOM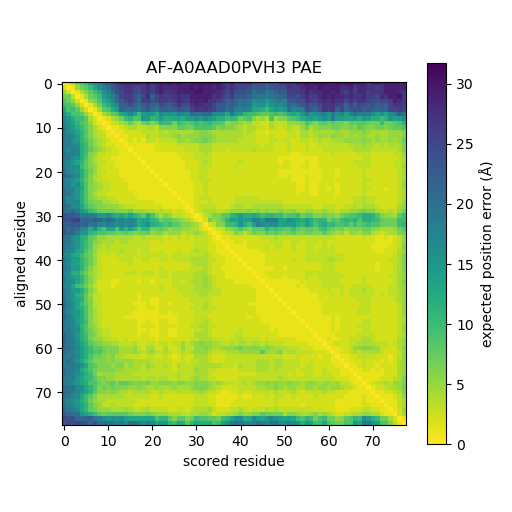 566 C CA . GLU A 1 71 ? 6.449 -8.770 5.386 1.00 93.12 71 GLU A CA 1
ATOM 567 C C . GLU A 1 71 ? 6.024 -8.361 3.978 1.00 93.12 71 GLU A C 1
ATOM 569 O O . GLU A 1 71 ? 6.054 -9.167 3.047 1.00 93.12 71 GLU A O 1
ATOM 574 N N . LEU A 1 72 ? 5.635 -7.103 3.807 1.00 94.56 72 LEU A N 1
ATOM 575 C CA . LEU A 1 72 ? 5.312 -6.542 2.501 1.00 94.56 72 LEU A CA 1
ATOM 576 C C . LEU A 1 72 ? 6.571 -5.904 1.918 1.00 94.56 72 LEU A C 1
ATOM 578 O O . LEU A 1 72 ? 7.043 -4.884 2.413 1.00 94.56 72 LEU A O 1
ATOM 582 N N . CYS A 1 73 ? 7.112 -6.520 0.874 1.00 94.00 73 CYS A N 1
ATOM 583 C CA . CYS A 1 73 ? 8.268 -6.038 0.134 1.00 94.00 73 CYS A CA 1
ATOM 584 C C . CYS A 1 73 ? 7.821 -5.154 -1.032 1.00 94.00 73 CYS A C 1
ATOM 586 O O . CYS A 1 73 ? 7.026 -5.581 -1.867 1.00 94.00 73 CYS A O 1
ATOM 588 N N . TRP A 1 74 ? 8.359 -3.939 -1.093 1.00 93.81 74 TRP A N 1
ATOM 589 C CA . TRP A 1 74 ? 8.243 -3.005 -2.207 1.00 93.81 74 TRP A CA 1
ATOM 590 C C . TRP A 1 74 ? 9.530 -3.048 -3.029 1.00 93.81 74 TRP A C 1
ATOM 592 O O . TRP A 1 74 ? 10.592 -2.707 -2.509 1.00 93.81 74 TRP A O 1
ATOM 602 N N . HIS A 1 75 ? 9.465 -3.441 -4.295 1.00 91.12 75 HIS A N 1
ATOM 603 C CA . HIS A 1 75 ? 10.658 -3.587 -5.130 1.00 91.12 75 HIS A CA 1
ATOM 604 C C . HIS A 1 75 ? 10.399 -3.133 -6.565 1.00 91.12 75 HIS A C 1
ATOM 606 O O . HIS A 1 75 ? 9.276 -3.229 -7.055 1.00 91.12 75 HIS A O 1
ATOM 612 N N . CYS A 1 76 ? 11.440 -2.656 -7.242 1.00 86.81 76 CYS A N 1
ATOM 613 C CA . CYS A 1 76 ? 11.426 -2.532 -8.696 1.00 86.81 76 CYS A CA 1
ATOM 614 C C . CYS A 1 76 ? 11.715 -3.919 -9.293 1.00 86.81 76 CYS A C 1
ATOM 616 O O . CYS A 1 76 ? 12.498 -4.682 -8.717 1.00 86.81 76 CYS A O 1
ATOM 618 N N . GLU A 1 77 ? 11.076 -4.285 -10.403 1.00 69.25 77 GLU A N 1
ATOM 619 C CA . GLU A 1 77 ? 11.618 -5.378 -11.221 1.00 69.25 77 GLU A CA 1
ATOM 620 C C . GLU A 1 77 ? 12.923 -4.902 -11.890 1.00 69.25 77 GLU A C 1
ATOM 622 O O . GLU A 1 77 ? 13.026 -3.715 -12.213 1.00 69.25 77 GLU A O 1
ATOM 627 N N . PRO A 1 78 ? 13.937 -5.777 -12.020 1.00 58.72 78 PRO A N 1
ATOM 628 C CA . PRO A 1 78 ? 15.162 -5.469 -12.753 1.00 58.72 78 PRO A CA 1
ATOM 629 C C . PRO A 1 78 ? 14.935 -5.306 -14.262 1.00 58.72 78 PRO A C 1
ATOM 631 O O . PRO A 1 78 ? 13.987 -5.924 -14.799 1.00 58.72 78 PRO A O 1
#

Foldseek 3Di:
DDPPPPPPQADADDPVVLVVVLVVQLVVQVVDPPFDKAALVRVSNHGVVSVVVSQVSNVVSQWHWDDDPRIIGTHHDD

Radius of gyration: 14.24 Å; Cα contacts (8 Å, |Δi|>4): 94; chains: 1; bounding box: 41×28×39 Å

Solvent-accessible surface area (backbone atoms only — not comparable to full-atom values): 4573 Å² total; per-residue (Å²): 136,81,81,77,75,72,79,75,70,37,70,82,74,56,71,66,56,42,52,54,49,26,53,53,50,42,58,47,19,77,71,38,96,82,42,41,76,36,51,53,70,59,56,64,58,42,20,70,70,55,46,51,58,25,52,65,51,25,47,73,63,62,26,46,78,45,81,53,99,69,24,44,33,31,27,54,78,132

Sequence (78 aa):
MHALQTEKQPPRRHRTTIARTAKRIIQRAEGGSGGYYWTQKEIDSWHPDDLTALVQRVSKGDVQSMMIRGELCWHCEP

Organism: NCBI:txid629260

=== Feature glossary ===
Key to the feature types in this record:

— What the protein is —

Primary structure: the covalent order of the twenty standard amino acids along the backbone. Two proteins with the same sequence will (almost always) fold to the same structure; two with 30% identity often share a fold but not t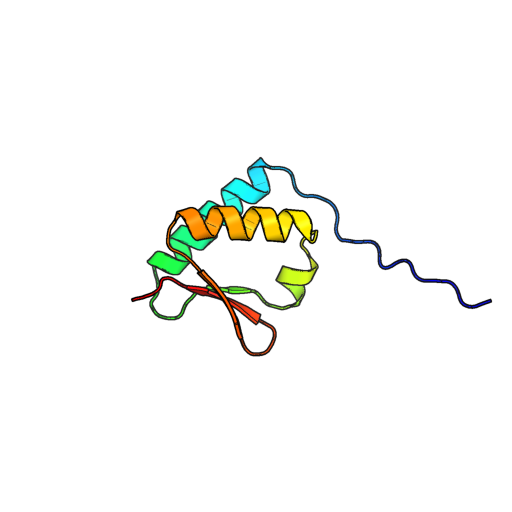he details.

Database cross-references. InterPro integrates a dozen domain/family signature databases into unified entries with residue-range hits. GO terms attach function/process/location labels with evidence codes. CATH codes position the fold in a four-level structural taxonomy. Organism is the NCBI-taxonomy species name.

— Where its atoms are —

The mmCIF block holds the 3D Cartesian coordinates of each backbone atom (N, Cα, C, O) in ångströms. mmCIF is the PDB's canonical archive format — a tagged-loop text representation of the atomic model.

Six rendered views show the 3D structure from the faces of a cube — i.e. along ±x, ±y, ±z. Rendering representation is drawn randomly per protein from cartoon (secondary-structure ribbons), sticks (backbone bonds), or molecular surface; coloring is either N→C rainbow (blue at the N-terminus through red at the C-terminus) or one color per chain.

— Local backbone conformation —

DSSP 8-state secondary structure assigns each residue one of H (α-helix), G (3₁₀-helix), I (π-helix), E (extended β-strand), B (isolated β-bridge), T (hydrogen-bonded turn), S (bend), or '-' (coil). The assignment is computed from backbone hydrogen-bond geometry via the Kabsch–Sander algorithm.

P-SEA three-state annotation labels each residue as helix, strand, or coil based purely on the geometry of the Cα trace. It serves as a fallback when the full backbone (and thus DSSP) is unavailable.

The φ/ψ torsion pair specifies the backbone conformation at each residue. φ rotates about the N–Cα bond, ψ about the Cα–C bond. Steric clashes forbid most of the (φ, ψ) plane — the allowed regions (α-helix basin, β-sheet basin, left-handed helix) are the Ramachandran-allowed regions.

— Global shape and packing —

The geometric summary reports three shape descriptors. Rg (radius of gyration) measures how spread out the Cα atoms are about their centre of mass; compact globular proteins have small Rg, elongated or unfolded ones large. Cα contacts (<8 Å, |i−j|>4) count long-range residue pairs in spatial proximity — high for tightly packed folds, near zero for rods or random coil. The bounding-box extents give the protein's footprint along x, y, z in Å.

Accessible surface area quantifies burial. A residue with SASA near zero is packed into the hydrophobic core; one with SASA >100 Å² sits on the surface. Computed here via the Shrake–Rupley numerical algorithm with a 1.4 Å probe.

Plot images: a contact map (which re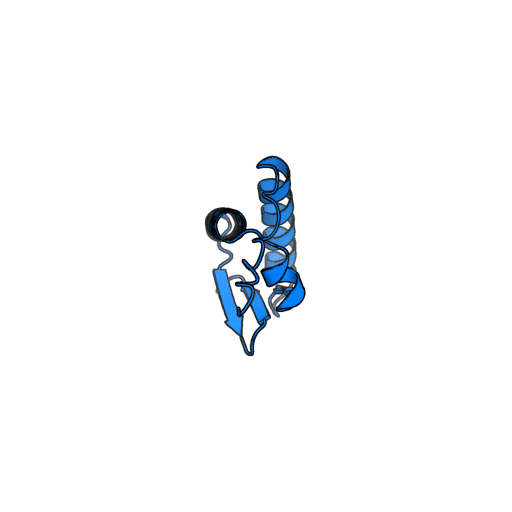sidues are close in 3D, as an N×N binary image), a Ramachandran scatter (backbone torsion angles, revealing secondary-structure composition at a glance), and — for AlphaFold structures — a PAE heatmap (pairwise prediction confidence).

— Structural neighborhood —

The Foldseek 3Di string encodes local tertiary geometry as a 20-letter alphabet — one character per residue — derived from the relative positions of nearby Cα atoms. Unlike the amino-acid sequence, 3Di is a direct function of the 3D structure, so two proteins with the same fold have similar 3Di strings even at low sequence identity.

Nearest PDB neighbors are the top structural matches found by Foldseek when searching this structure against the entire Protein Data Bank. Each hit reports a TM-score (0 to 1; >0.5 almost always implies the same fold) and an E-value. These are *structural* homologs — they may share no detectable sequence similarity.

— Confidence and disorder —

For AlphaFold models, the B-factor field carries pLDDT — the model's own estimate of local accuracy on a 0–100 scale. Regions with pLDDT<50 should be treated as essentially unmodeled; they often correspond to intrinsically disordered segments.

B-factor (Debye–Waller factor) reflects atomic displacement in the crystal lattice. It is an experimental observable (units Å²), not a prediction; low values mean the atom is pinned down, high values mean it moves or is heterogeneous across the crystal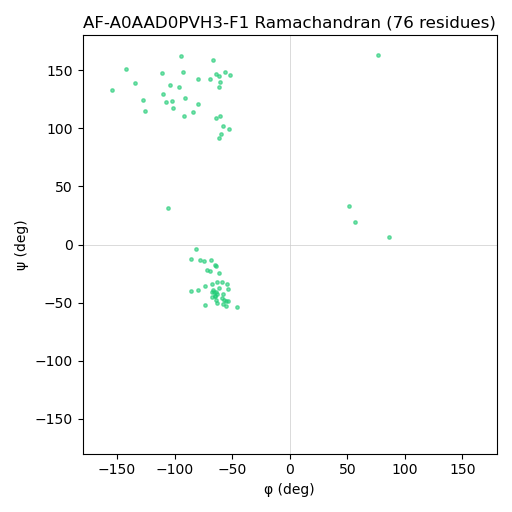.

Predicted aligned error is AlphaFold's pairwise confidence. Unlike pLDDT (per-residue), PAE is per-residue-pair and captures whether two parts of the structure are correctly placed relative to each other. Units are ångströms of expected positional error.